Protein AF-A0A7S3PSV7-F1 (afdb_monomer_lite)

Foldseek 3Di:
DEEEAAPLLCPVVLVVLVVCVVVVNADAYEYEHLADLVVSCVVVNVVSSVVNVVSQVVSCVPGPYHYHYYYNDDPVPVCVVCVPDDHPYYHYDNDDPVDDDPPVVVVD

Organism: NCBI:txid215587

Sequence (108 aa):
KSLVVGDGDFTFSFSLAQKWSKIDQHQDLVCTSYDSRESLMRKYGQVEITRTLSALEVISKNDRSELKILHSVDATKLATYFPKGSFSKIIFNFPHTGSQRVHENRNL

Secondary structure (DSSP, 8-state):
-EEEE--SSSHHHHHHHHHHHHTT----EEEE-SS-HHHHHHHH-HHHHHHHHHHHHHHHHHSSS-EEEE-S--GGGHHHH-TT---SEEEE-----S-S-HHHHT--

pLDDT: mean 89.09, std 13.58, range [48.81, 98.0]

InterPro domains:
  IPR019446 25S rRNA (uridine-N(3))-methyltransferase BMT5-like [PF10354] (3-107)

Radius of gyration: 14.31 Å; chains: 1; bounding box: 32×31×42 Å

Structure (mmCIF, N/CA/C/O backbone):
data_AF-A0A7S3PSV7-F1
#
_entry.id   AF-A0A7S3PSV7-F1
#
loop_
_atom_site.group_PDB
_atom_site.id
_atom_site.type_symbol
_atom_site.label_atom_id
_atom_site.label_alt_id
_atom_site.label_comp_id
_atom_site.label_asym_id
_atom_site.label_entity_id
_atom_site.label_seq_id
_atom_site.pdbx_PDB_ins_code
_atom_site.Cartn_x
_atom_site.Cartn_y
_atom_site.Cartn_z
_atom_site.occupancy
_atom_site.B_iso_or_equiv
_atom_site.auth_seq_id
_atom_site.auth_comp_id
_atom_site.auth_asym_id
_atom_site.auth_atom_id
_atom_site.pdbx_PDB_model_num
ATOM 1 N N . LYS A 1 1 ? -12.823 0.701 5.077 1.00 92.19 1 LYS A N 1
ATOM 2 C CA . LYS A 1 1 ? -11.489 0.160 4.730 1.00 92.19 1 LYS A CA 1
ATOM 3 C C . LYS A 1 1 ? -11.247 0.370 3.245 1.00 92.19 1 LYS A C 1
ATOM 5 O O . LYS A 1 1 ? -12.056 -0.089 2.443 1.00 92.19 1 LYS A O 1
ATOM 10 N N . SER A 1 2 ? -10.184 1.081 2.891 1.00 96.50 2 SER A N 1
ATOM 11 C CA . SER A 1 2 ? -9.808 1.401 1.513 1.00 96.50 2 SER A CA 1
ATOM 12 C C . SER A 1 2 ? -8.597 0.573 1.079 1.00 96.50 2 SER A C 1
ATOM 14 O O . SER A 1 2 ? -7.733 0.280 1.903 1.00 96.50 2 SER A O 1
ATOM 16 N N . LEU A 1 3 ? -8.539 0.202 -0.200 1.00 97.62 3 LEU A N 1
ATOM 17 C CA . LEU A 1 3 ? -7.405 -0.488 -0.821 1.00 97.62 3 LEU A CA 1
ATOM 18 C C . LEU A 1 3 ? -6.766 0.413 -1.880 1.00 97.62 3 LEU A C 1
ATOM 20 O O . LEU A 1 3 ? -7.472 0.896 -2.760 1.00 97.62 3 LEU A O 1
ATOM 24 N N . VAL A 1 4 ? -5.450 0.595 -1.828 1.00 97.94 4 VAL A N 1
ATOM 25 C CA . VAL A 1 4 ? -4.647 1.187 -2.906 1.00 97.94 4 VAL A CA 1
ATOM 26 C C . VAL A 1 4 ? -3.868 0.069 -3.591 1.00 97.94 4 VAL A C 1
ATOM 28 O O . VAL A 1 4 ? -3.083 -0.641 -2.956 1.00 97.94 4 VAL A O 1
ATOM 31 N N . VAL A 1 5 ? -4.104 -0.092 -4.889 1.00 96.94 5 VAL A N 1
ATOM 32 C CA . VAL A 1 5 ? -3.505 -1.122 -5.739 1.00 96.94 5 VAL A CA 1
ATOM 33 C C . VAL A 1 5 ? -2.430 -0.495 -6.617 1.00 96.94 5 VAL A C 1
ATOM 35 O O . VAL A 1 5 ? -2.752 0.384 -7.410 1.00 96.94 5 VAL A O 1
ATOM 38 N N . GLY A 1 6 ? -1.186 -0.968 -6.503 1.00 94.75 6 GLY A N 1
ATOM 39 C CA . GLY A 1 6 ? -0.100 -0.616 -7.428 1.00 94.75 6 GLY A CA 1
ATOM 40 C C . GLY A 1 6 ? 0.759 0.591 -7.040 1.00 94.75 6 GLY A C 1
ATOM 41 O O . GLY A 1 6 ? 1.524 1.069 -7.873 1.00 94.75 6 GLY A O 1
ATOM 42 N N . ASP A 1 7 ? 0.677 1.069 -5.797 1.00 94.88 7 ASP A N 1
ATOM 43 C CA . ASP A 1 7 ? 1.438 2.229 -5.335 1.00 94.88 7 ASP A CA 1
ATOM 44 C C . ASP A 1 7 ? 2.943 1.926 -5.314 1.00 94.88 7 ASP A C 1
ATOM 46 O O . ASP A 1 7 ? 3.439 1.232 -4.427 1.00 94.88 7 ASP A O 1
ATOM 50 N N . GLY A 1 8 ? 3.649 2.393 -6.346 1.00 88.94 8 GLY A N 1
ATOM 51 C CA . GLY A 1 8 ? 5.032 2.009 -6.622 1.00 88.94 8 GLY A CA 1
ATOM 52 C C . GLY A 1 8 ? 5.980 2.351 -5.477 1.00 88.94 8 GLY A C 1
ATOM 53 O O . GLY A 1 8 ? 6.621 1.464 -4.931 1.00 88.94 8 GLY A O 1
ATOM 54 N N . ASP A 1 9 ? 6.055 3.619 -5.082 1.00 94.25 9 ASP A N 1
ATOM 55 C CA . ASP A 1 9 ? 6.960 4.105 -4.030 1.00 94.25 9 ASP A CA 1
ATOM 56 C C . ASP A 1 9 ? 6.238 4.481 -2.723 1.00 94.25 9 ASP A C 1
ATOM 58 O O . ASP A 1 9 ? 6.863 4.990 -1.790 1.00 94.25 9 ASP A O 1
ATOM 62 N N . PHE A 1 10 ? 4.932 4.205 -2.646 1.00 97.12 10 PHE A N 1
ATOM 63 C CA . PHE A 1 10 ? 4.041 4.509 -1.524 1.00 97.12 10 PHE A CA 1
ATOM 64 C C . PHE A 1 10 ? 3.822 6.000 -1.232 1.00 97.12 10 PHE A C 1
ATOM 66 O O . PHE A 1 10 ? 3.183 6.345 -0.231 1.00 97.12 10 PHE A O 1
ATOM 73 N N . THR A 1 11 ? 4.304 6.908 -2.084 1.00 96.50 11 THR A N 1
ATOM 74 C CA . THR A 1 11 ? 4.173 8.355 -1.846 1.00 96.50 11 THR A CA 1
ATOM 75 C C . THR A 1 11 ? 2.723 8.828 -1.946 1.00 96.50 11 THR A C 1
ATOM 77 O O . THR A 1 11 ? 2.299 9.688 -1.166 1.00 96.50 11 THR A O 1
ATOM 80 N N . PHE A 1 12 ? 1.925 8.226 -2.835 1.00 96.81 12 PHE A N 1
ATOM 81 C CA . PHE A 1 12 ? 0.491 8.499 -2.928 1.00 96.81 12 PHE A CA 1
ATOM 82 C C . PHE A 1 12 ? -0.232 8.078 -1.644 1.00 96.81 12 PHE A C 1
ATOM 84 O O . PHE A 1 12 ? -0.955 8.882 -1.052 1.00 96.81 12 PHE A O 1
ATOM 91 N N . SER A 1 13 ? 0.001 6.850 -1.173 1.00 97.38 13 SER A N 1
ATOM 92 C CA . SER A 1 13 ? -0.594 6.334 0.064 1.00 97.38 13 SER A CA 1
ATOM 93 C C . SER A 1 13 ? -0.171 7.150 1.279 1.00 97.38 13 SER A C 1
ATOM 95 O O . SER A 1 13 ? -1.008 7.430 2.136 1.00 97.38 13 SER A O 1
ATOM 97 N N . PHE A 1 14 ? 1.088 7.594 1.339 1.00 97.31 14 PHE A N 1
ATOM 98 C CA . PHE A 1 14 ? 1.559 8.501 2.385 1.00 97.31 14 PHE A CA 1
ATOM 99 C C . PHE A 1 14 ? 0.801 9.831 2.374 1.00 97.31 14 PHE A C 1
ATOM 101 O O . PHE A 1 14 ? 0.281 10.250 3.409 1.00 97.31 14 PHE A O 1
ATOM 108 N N . SER A 1 15 ? 0.689 10.474 1.210 1.00 97.19 15 SER A N 1
ATOM 109 C CA . SER A 1 15 ? -0.058 11.727 1.056 1.00 97.19 15 SER A CA 1
ATOM 110 C C . SER A 1 15 ? -1.531 11.565 1.454 1.00 97.19 15 SER A C 1
ATOM 112 O O . SER A 1 15 ? -2.072 12.384 2.205 1.00 97.19 15 SER A O 1
ATOM 114 N N . LEU A 1 16 ? -2.166 10.470 1.024 1.00 96.31 16 LEU A N 1
ATOM 115 C CA . LEU A 1 16 ? -3.554 10.145 1.349 1.00 96.31 16 LEU A CA 1
ATOM 116 C C . LEU A 1 16 ? -3.757 9.954 2.857 1.00 96.31 16 LEU A C 1
ATOM 118 O O . LEU A 1 16 ? -4.625 10.603 3.443 1.00 96.31 16 LEU A O 1
ATOM 122 N N . ALA A 1 17 ? -2.933 9.116 3.489 1.00 96.00 17 ALA A N 1
ATOM 123 C CA . ALA A 1 17 ? -2.999 8.847 4.922 1.00 96.00 17 ALA A CA 1
ATOM 124 C C . ALA A 1 17 ? -2.749 10.119 5.745 1.00 96.00 17 ALA A C 1
ATOM 126 O O . ALA A 1 17 ? -3.492 10.422 6.677 1.00 96.00 17 ALA A O 1
ATOM 127 N N . GLN A 1 18 ? -1.758 10.927 5.354 1.00 95.38 18 GLN A N 1
ATOM 128 C CA . GLN A 1 18 ? -1.485 12.201 6.011 1.00 95.38 18 GLN A CA 1
ATOM 129 C C . GLN A 1 18 ? -2.674 13.164 5.888 1.00 95.38 18 GLN A C 1
ATOM 131 O O . GLN A 1 18 ? -3.009 13.862 6.847 1.00 95.38 18 GLN A O 1
ATOM 136 N N . LYS A 1 19 ? -3.317 13.230 4.716 1.00 95.56 19 LYS A N 1
ATOM 137 C CA . LYS A 1 19 ? -4.488 14.087 4.511 1.00 95.56 19 LYS A CA 1
ATOM 138 C C . LYS A 1 19 ? -5.662 13.642 5.376 1.00 95.56 19 LYS A C 1
ATOM 140 O O . LYS A 1 19 ? -6.293 14.513 5.966 1.00 95.56 19 LYS A O 1
ATOM 145 N N . TRP A 1 20 ? -5.934 12.340 5.458 1.00 94.75 20 TRP A N 1
ATOM 146 C CA . TRP A 1 20 ? -6.992 11.781 6.305 1.00 94.75 20 TRP A CA 1
ATOM 147 C C . TRP A 1 20 ? -6.761 12.061 7.787 1.00 94.75 20 TRP A C 1
ATOM 149 O O . TRP A 1 20 ? -7.660 12.586 8.439 1.00 94.75 20 TRP A O 1
ATOM 159 N N . SER A 1 21 ? -5.536 11.849 8.271 1.00 90.62 21 SER A N 1
ATOM 160 C CA . SER A 1 21 ? -5.153 12.171 9.648 1.00 90.62 21 SER A CA 1
ATOM 161 C C . SER A 1 21 ? -5.373 13.660 9.974 1.00 90.62 21 SER A C 1
ATOM 163 O O . SER A 1 21 ? -5.955 14.005 10.998 1.00 90.62 21 SER A O 1
ATOM 165 N N . LYS A 1 22 ? -5.014 14.570 9.053 1.00 92.19 22 LYS A N 1
ATOM 166 C CA . LYS A 1 22 ? -5.201 16.027 9.220 1.00 92.19 22 LYS A CA 1
ATOM 167 C C . LYS A 1 22 ? -6.661 16.485 9.288 1.00 92.19 22 LYS A C 1
ATOM 169 O O . LYS A 1 22 ? -6.911 17.578 9.786 1.00 92.19 22 LYS A O 1
ATOM 174 N N . ILE A 1 23 ? -7.596 15.722 8.727 1.00 94.62 23 ILE A N 1
ATOM 175 C CA . ILE A 1 23 ? -9.028 16.069 8.708 1.00 94.62 23 ILE A CA 1
ATOM 176 C C . ILE A 1 23 ? -9.852 15.199 9.668 1.00 94.62 23 ILE A C 1
ATOM 178 O O . ILE A 1 23 ? -11.071 15.154 9.529 1.00 94.62 23 ILE A O 1
ATOM 182 N N . ASP A 1 24 ? -9.192 14.499 10.599 1.00 88.88 24 ASP A N 1
ATOM 183 C CA . ASP A 1 24 ? -9.802 13.566 11.561 1.00 88.88 24 ASP A CA 1
ATOM 184 C C . ASP A 1 24 ? -10.680 12.488 10.891 1.00 88.88 24 ASP A C 1
ATOM 186 O O . ASP A 1 24 ? -11.704 12.044 11.409 1.00 88.88 24 ASP A O 1
ATOM 190 N N . GLN A 1 25 ? -10.295 12.066 9.681 1.00 87.50 25 GLN A N 1
ATOM 191 C CA . GLN A 1 25 ? -10.975 11.001 8.955 1.00 87.50 25 GLN A CA 1
ATOM 192 C C . GLN A 1 25 ? -10.326 9.653 9.273 1.00 87.50 25 GLN A C 1
ATOM 194 O O . GLN A 1 25 ? -9.363 9.246 8.630 1.00 87.50 25 GLN A O 1
ATOM 199 N N . HIS A 1 26 ? -10.912 8.914 10.211 1.00 87.12 26 HIS A N 1
ATOM 200 C CA . HIS A 1 26 ? -10.432 7.580 10.570 1.00 87.12 26 HIS A CA 1
ATOM 201 C C . HIS A 1 26 ? -10.922 6.529 9.565 1.00 87.12 26 HIS A C 1
ATOM 203 O O . HIS A 1 26 ? -12.069 6.077 9.613 1.00 87.12 26 HIS A O 1
ATOM 209 N N . GLN A 1 27 ? -10.059 6.135 8.629 1.00 90.75 27 GLN A N 1
ATOM 210 C CA . GLN A 1 27 ? -10.338 5.054 7.686 1.00 90.75 27 GLN A CA 1
ATOM 211 C C . GLN A 1 27 ? -9.169 4.088 7.589 1.00 90.75 27 GLN A C 1
ATOM 213 O O . GLN A 1 27 ? -8.064 4.486 7.234 1.00 90.75 27 GLN A O 1
ATOM 218 N N . ASP A 1 28 ? -9.453 2.799 7.788 1.00 95.44 28 ASP A N 1
ATOM 219 C CA . ASP A 1 28 ? -8.455 1.763 7.537 1.00 95.44 28 ASP A CA 1
ATOM 220 C C . ASP A 1 28 ? -7.968 1.814 6.087 1.00 95.44 28 ASP A C 1
ATOM 222 O O . ASP A 1 28 ? -8.782 1.890 5.154 1.00 95.44 28 ASP A O 1
ATOM 226 N N . LEU A 1 29 ? -6.660 1.679 5.904 1.00 96.69 29 LEU A N 1
ATOM 227 C CA . LEU A 1 29 ? -5.987 1.731 4.616 1.00 96.69 29 LEU A CA 1
ATOM 228 C C . LEU A 1 29 ? -5.113 0.494 4.423 1.00 96.69 29 LEU A C 1
ATOM 230 O O . LEU A 1 29 ? -4.264 0.175 5.249 1.00 96.69 29 LEU A O 1
ATOM 234 N N . VAL A 1 30 ? -5.283 -0.185 3.295 1.00 97.56 30 VAL A N 1
ATOM 235 C CA . VAL A 1 30 ? -4.328 -1.178 2.801 1.00 97.56 30 VAL A CA 1
ATOM 236 C C . VAL A 1 30 ? -3.697 -0.596 1.547 1.00 97.56 30 VAL A C 1
ATOM 238 O O . VAL A 1 30 ? -4.407 -0.284 0.598 1.00 97.56 30 VAL A O 1
ATOM 241 N N . CYS A 1 31 ? -2.383 -0.435 1.532 1.00 97.62 31 CYS A N 1
ATOM 242 C CA . CYS A 1 31 ? -1.637 0.021 0.365 1.00 97.62 31 CYS A CA 1
ATOM 243 C C . CYS A 1 31 ? -0.716 -1.091 -0.122 1.00 97.62 31 CYS A C 1
ATOM 245 O O . CYS A 1 31 ? -0.142 -1.832 0.679 1.00 97.62 31 CYS A O 1
ATOM 247 N N . THR A 1 32 ? -0.631 -1.251 -1.441 1.00 97.69 32 THR A N 1
ATOM 248 C CA . THR A 1 32 ? 0.028 -2.405 -2.053 1.00 97.69 32 THR A CA 1
ATOM 249 C C . THR A 1 32 ? 0.942 -2.005 -3.202 1.00 97.69 32 THR A C 1
ATOM 251 O O . THR A 1 32 ? 0.576 -1.139 -3.997 1.00 97.69 32 THR A O 1
ATOM 254 N N . SER A 1 33 ? 2.086 -2.681 -3.319 1.00 96.44 33 SER A N 1
ATOM 255 C CA . SER A 1 33 ? 2.993 -2.596 -4.469 1.00 96.44 33 SER A CA 1
ATOM 256 C C . SER A 1 33 ? 3.124 -3.951 -5.165 1.00 96.44 33 SER A C 1
ATOM 258 O O . SER A 1 33 ? 3.111 -4.999 -4.512 1.00 96.44 33 SER A O 1
ATOM 260 N N . TYR A 1 34 ? 3.305 -3.934 -6.489 1.00 95.50 34 TYR A N 1
ATOM 261 C CA . TYR A 1 34 ? 3.629 -5.146 -7.253 1.00 95.50 34 TYR A CA 1
ATOM 262 C C . TYR A 1 34 ? 5.058 -5.623 -6.975 1.00 95.50 34 TYR A C 1
ATOM 264 O O . TYR A 1 34 ? 5.310 -6.810 -6.802 1.00 95.50 34 TYR A O 1
ATOM 272 N N . ASP A 1 35 ? 6.001 -4.689 -6.892 1.00 94.69 35 ASP A N 1
ATOM 273 C CA . ASP A 1 35 ? 7.392 -4.996 -6.585 1.00 94.69 35 ASP A CA 1
ATOM 274 C C . ASP A 1 35 ? 7.588 -5.355 -5.103 1.00 94.69 35 ASP A C 1
ATOM 276 O O . ASP A 1 35 ? 6.869 -4.875 -4.216 1.00 94.69 35 ASP A O 1
ATOM 280 N N . SER A 1 36 ? 8.620 -6.159 -4.831 1.00 96.88 36 SER A N 1
ATOM 281 C CA . SER A 1 36 ? 9.117 -6.395 -3.474 1.00 96.88 36 SER A CA 1
ATOM 282 C C . SER A 1 36 ? 9.766 -5.135 -2.892 1.00 96.88 36 SER A C 1
ATOM 284 O O . SER A 1 36 ? 10.294 -4.304 -3.631 1.00 96.88 36 SER A O 1
ATOM 286 N N . ARG A 1 37 ? 9.825 -5.024 -1.558 1.00 96.44 37 ARG A N 1
ATOM 287 C CA . ARG A 1 37 ? 10.496 -3.905 -0.866 1.00 96.44 37 ARG A CA 1
ATOM 288 C C . ARG A 1 37 ? 11.926 -3.667 -1.368 1.00 96.44 37 ARG A C 1
ATOM 290 O O . ARG A 1 37 ? 12.311 -2.533 -1.622 1.00 96.44 37 ARG A O 1
ATOM 297 N N . GLU A 1 38 ? 12.695 -4.735 -1.561 1.00 96.81 38 GLU A N 1
ATOM 298 C CA . GLU A 1 38 ? 14.065 -4.673 -2.091 1.00 96.81 38 GLU A CA 1
ATOM 299 C C . GLU A 1 38 ? 14.108 -4.145 -3.529 1.00 96.81 38 GLU A C 1
ATOM 301 O O . GLU A 1 38 ? 14.977 -3.348 -3.879 1.00 96.81 38 GLU A O 1
ATOM 306 N N . SER A 1 39 ? 13.162 -4.570 -4.371 1.00 95.00 39 SER A N 1
ATOM 307 C CA . SER A 1 39 ? 13.057 -4.088 -5.751 1.00 95.00 39 SER A CA 1
ATOM 308 C C . SER A 1 39 ? 12.716 -2.602 -5.789 1.00 95.00 39 SER A C 1
ATOM 310 O O . SER A 1 39 ? 13.312 -1.871 -6.575 1.00 95.00 39 SER A O 1
ATOM 312 N N . LEU A 1 40 ? 11.841 -2.137 -4.895 1.00 93.75 40 LEU A N 1
ATOM 313 C CA . LEU A 1 40 ? 11.541 -0.716 -4.741 1.00 93.75 40 LEU A CA 1
ATOM 314 C C . LEU A 1 40 ? 12.766 0.086 -4.306 1.00 93.75 40 LEU A C 1
ATOM 316 O O . LEU A 1 40 ? 13.065 1.107 -4.916 1.00 93.75 40 LEU A O 1
ATOM 320 N N . MET A 1 41 ? 13.517 -0.395 -3.312 1.00 95.75 41 MET A N 1
ATOM 321 C CA . MET A 1 41 ? 14.755 0.260 -2.871 1.00 95.75 41 MET A CA 1
ATOM 322 C C . MET A 1 41 ? 15.786 0.371 -4.000 1.00 95.75 41 MET A C 1
ATOM 324 O O . MET A 1 41 ? 16.472 1.385 -4.095 1.00 95.75 41 MET A O 1
ATOM 328 N N . ARG A 1 42 ? 15.880 -0.634 -4.883 1.00 94.75 42 ARG A N 1
ATOM 329 C CA . ARG A 1 42 ? 16.739 -0.567 -6.077 1.00 94.75 42 ARG A CA 1
ATOM 330 C C . ARG A 1 42 ? 16.227 0.427 -7.124 1.00 94.75 42 ARG A C 1
ATOM 332 O O . ARG A 1 42 ? 17.041 1.114 -7.727 1.00 94.75 42 ARG A O 1
ATOM 339 N N . LYS A 1 43 ? 14.910 0.491 -7.356 1.00 90.81 43 LYS A N 1
ATOM 340 C CA . LYS A 1 43 ? 14.296 1.347 -8.390 1.00 90.81 43 LYS A CA 1
ATOM 341 C C . LYS A 1 43 ? 14.236 2.825 -7.996 1.00 90.81 43 LYS A C 1
ATOM 343 O O . LYS A 1 43 ? 14.524 3.679 -8.824 1.00 90.81 43 LYS A O 1
ATOM 348 N N . TYR A 1 44 ? 13.861 3.111 -6.752 1.00 92.38 44 TYR A N 1
ATOM 349 C CA . TYR A 1 44 ? 13.560 4.464 -6.266 1.00 92.38 44 TYR A CA 1
ATOM 350 C C . TYR A 1 44 ? 14.576 4.985 -5.239 1.00 92.38 44 TYR A C 1
ATOM 352 O O . TYR A 1 44 ? 14.514 6.142 -4.840 1.00 92.38 44 TYR A O 1
ATOM 360 N N . GLY A 1 45 ? 15.529 4.149 -4.820 1.00 95.62 45 GLY A N 1
ATOM 361 C CA . GLY A 1 45 ? 16.535 4.487 -3.818 1.00 95.62 45 GLY A CA 1
ATOM 362 C C . GLY A 1 45 ? 16.147 4.024 -2.413 1.00 95.62 45 GLY A C 1
ATOM 363 O O . GLY A 1 45 ? 15.019 4.195 -1.947 1.00 95.62 45 GLY A O 1
ATOM 364 N N . GLN A 1 46 ? 17.116 3.440 -1.702 1.00 96.81 46 GLN A N 1
ATOM 365 C CA . GLN A 1 46 ? 16.900 2.896 -0.360 1.00 96.81 46 GLN A CA 1
ATOM 366 C C . GLN A 1 46 ? 16.484 3.969 0.650 1.00 96.81 46 GLN A C 1
ATOM 368 O O . GLN A 1 46 ? 15.605 3.713 1.474 1.00 96.81 46 GLN A O 1
ATOM 373 N N . VAL A 1 47 ? 17.098 5.153 0.588 1.00 97.81 47 VAL A N 1
ATOM 374 C CA . VAL A 1 47 ? 16.804 6.264 1.505 1.00 97.81 47 VAL A CA 1
ATOM 375 C C . VAL A 1 47 ? 15.369 6.752 1.318 1.00 97.81 47 VAL A C 1
ATOM 377 O O . VAL A 1 47 ? 14.629 6.826 2.297 1.00 97.81 47 VAL A O 1
ATOM 380 N N . GLU A 1 48 ? 14.947 6.993 0.075 1.00 96.19 48 GLU A N 1
ATOM 381 C CA . GLU A 1 48 ? 13.608 7.510 -0.230 1.00 96.19 48 GLU A CA 1
ATOM 382 C C . GLU A 1 48 ? 12.508 6.517 0.152 1.00 96.19 48 GLU A C 1
ATOM 384 O O . GLU A 1 48 ? 11.578 6.868 0.878 1.00 96.19 48 GLU A O 1
ATOM 389 N N . ILE A 1 49 ? 12.655 5.244 -0.231 1.00 97.19 49 ILE A N 1
ATOM 390 C CA . ILE A 1 49 ? 11.683 4.208 0.141 1.00 97.19 49 ILE A CA 1
ATOM 391 C C . ILE A 1 49 ? 11.627 4.024 1.657 1.00 97.19 49 ILE A C 1
ATOM 393 O O . ILE A 1 49 ? 10.540 3.953 2.227 1.00 97.19 49 ILE A O 1
ATOM 397 N N . THR A 1 50 ? 12.775 3.988 2.340 1.00 97.75 50 THR A N 1
ATOM 398 C CA . THR A 1 50 ? 12.792 3.868 3.807 1.00 97.75 50 THR A CA 1
ATOM 399 C C . THR A 1 50 ? 12.078 5.050 4.454 1.00 97.75 50 THR A C 1
ATOM 401 O O . THR A 1 50 ? 11.257 4.845 5.342 1.00 97.75 50 THR A O 1
ATOM 404 N N . ARG A 1 51 ? 12.321 6.273 3.971 1.00 98.00 51 ARG A N 1
ATOM 405 C CA . ARG A 1 51 ? 11.672 7.484 4.477 1.00 9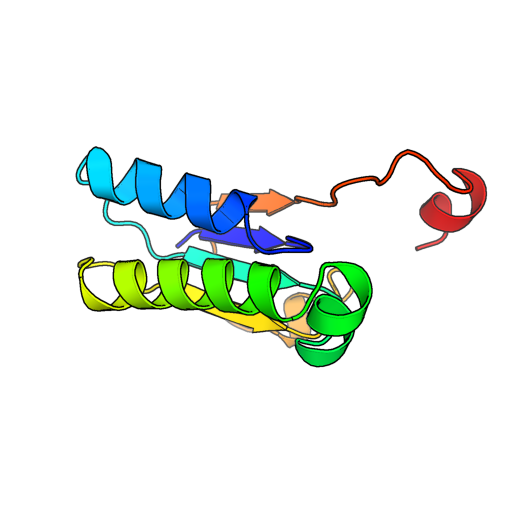8.00 51 ARG A CA 1
ATOM 406 C C . ARG A 1 51 ? 10.152 7.423 4.332 1.00 98.00 51 ARG A C 1
ATOM 408 O O . ARG A 1 51 ? 9.453 7.682 5.312 1.00 98.00 51 ARG A O 1
ATOM 415 N N . THR A 1 52 ? 9.639 7.073 3.152 1.00 97.94 52 THR A N 1
ATOM 416 C CA . THR A 1 52 ? 8.190 6.992 2.905 1.00 97.94 52 THR A CA 1
ATOM 417 C C .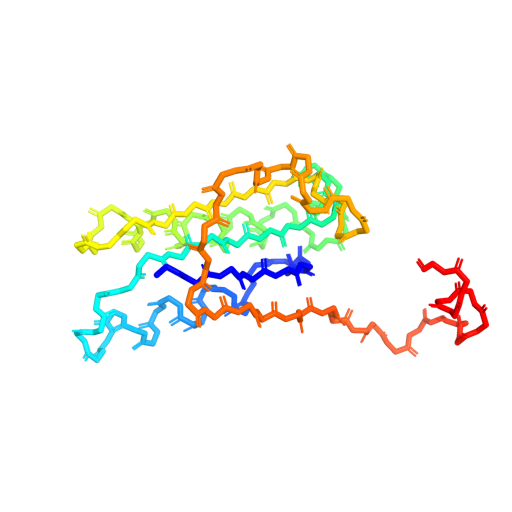 THR A 1 52 ? 7.530 5.914 3.762 1.00 97.94 52 THR A C 1
ATOM 419 O O . THR A 1 52 ? 6.520 6.177 4.417 1.00 97.94 52 THR A O 1
ATOM 422 N N . LEU A 1 53 ? 8.126 4.719 3.823 1.00 97.62 53 LEU A N 1
ATOM 423 C CA . LEU A 1 53 ? 7.604 3.615 4.630 1.00 97.62 53 LEU A CA 1
ATOM 424 C C . LEU A 1 53 ? 7.613 3.951 6.127 1.00 97.62 53 LEU A C 1
ATOM 426 O O . LEU A 1 53 ? 6.607 3.750 6.801 1.00 97.62 53 LEU A O 1
ATOM 430 N N . SER A 1 54 ? 8.696 4.538 6.646 1.00 97.62 54 SER A N 1
ATOM 431 C CA . SER A 1 54 ? 8.755 4.978 8.044 1.00 97.62 54 SER A CA 1
ATOM 432 C C . SER A 1 54 ? 7.731 6.072 8.354 1.00 97.62 54 SER A C 1
ATOM 434 O O . SER A 1 54 ? 7.133 6.063 9.427 1.00 97.62 54 SER A O 1
ATOM 436 N N . ALA A 1 55 ? 7.478 6.999 7.427 1.00 97.12 55 ALA A N 1
ATOM 437 C CA . ALA A 1 55 ? 6.460 8.028 7.617 1.00 97.12 55 ALA A CA 1
ATOM 438 C C . ALA A 1 55 ? 5.039 7.434 7.677 1.00 97.12 55 ALA A C 1
ATOM 440 O O . ALA A 1 55 ? 4.232 7.847 8.511 1.00 97.12 55 ALA A O 1
ATOM 441 N N . LEU A 1 56 ? 4.749 6.425 6.849 1.00 96.88 56 LEU A N 1
ATOM 442 C CA . LEU A 1 56 ? 3.504 5.653 6.913 1.00 96.88 56 LEU A CA 1
ATOM 443 C C . LEU A 1 56 ? 3.369 4.869 8.225 1.00 96.88 56 LEU A C 1
ATOM 445 O O . LEU A 1 56 ? 2.300 4.880 8.831 1.00 96.88 56 LEU A O 1
ATOM 449 N N . GLU A 1 57 ? 4.444 4.235 8.698 1.00 95.19 57 GLU A N 1
ATOM 450 C CA . GLU A 1 57 ? 4.464 3.528 9.985 1.00 95.19 57 GLU A CA 1
ATOM 451 C C . GLU A 1 57 ? 4.203 4.474 11.167 1.00 95.19 57 GLU A C 1
ATOM 453 O O . GLU A 1 57 ? 3.490 4.112 12.103 1.00 95.19 57 GLU A O 1
ATOM 458 N N . VAL A 1 58 ? 4.743 5.698 11.130 1.00 95.25 58 VAL A N 1
ATOM 459 C CA . VAL A 1 58 ? 4.474 6.727 12.147 1.00 95.25 58 VAL A CA 1
ATOM 460 C C . VAL A 1 58 ? 2.998 7.120 12.153 1.00 95.25 58 VAL A C 1
ATOM 462 O O . VAL A 1 58 ? 2.402 7.185 13.226 1.00 95.25 58 VAL A O 1
ATOM 465 N N . ILE A 1 59 ? 2.388 7.340 10.982 1.00 93.56 59 ILE A N 1
ATOM 466 C CA . ILE A 1 59 ? 0.944 7.612 10.893 1.00 93.56 59 ILE A CA 1
ATOM 467 C C . ILE A 1 59 ? 0.160 6.421 11.450 1.00 93.56 59 ILE A C 1
ATOM 469 O O . ILE A 1 59 ? -0.697 6.608 12.305 1.00 93.56 59 ILE A O 1
ATOM 473 N N . SER A 1 60 ? 0.513 5.195 11.057 1.00 91.94 60 SER A N 1
ATOM 474 C CA . SER A 1 60 ? -0.161 3.981 11.527 1.00 91.94 60 SER A CA 1
ATOM 475 C C . SER A 1 60 ? -0.137 3.803 13.047 1.00 91.94 60 SER A C 1
ATOM 477 O O . SER A 1 60 ? -1.035 3.161 13.581 1.00 91.94 60 SER A O 1
ATOM 479 N N . LYS A 1 61 ? 0.899 4.293 13.739 1.00 91.31 61 LYS A N 1
ATOM 480 C CA . LYS A 1 61 ? 1.022 4.194 15.205 1.00 91.31 61 LYS A CA 1
ATOM 481 C C . LYS A 1 61 ? 0.255 5.285 15.948 1.00 91.31 61 LYS A C 1
ATOM 483 O O . LYS A 1 61 ? -0.102 5.082 17.103 1.00 91.31 61 LYS A O 1
ATOM 488 N N . ASN A 1 62 ? 0.061 6.436 15.309 1.00 87.62 62 ASN A N 1
ATOM 489 C CA . ASN A 1 62 ? -0.530 7.619 15.931 1.00 87.62 62 ASN A CA 1
ATOM 490 C C . ASN A 1 62 ? -2.007 7.821 15.564 1.00 87.62 62 ASN A C 1
ATOM 492 O O . ASN A 1 62 ? -2.696 8.580 16.242 1.00 87.62 62 ASN A O 1
ATOM 496 N N . ASP A 1 63 ? -2.491 7.179 14.499 1.00 84.94 63 ASP A N 1
ATOM 497 C CA . ASP A 1 63 ? -3.891 7.243 14.082 1.00 84.94 63 ASP A CA 1
ATOM 498 C C . ASP A 1 63 ? -4.739 6.158 14.768 1.00 84.94 63 ASP A C 1
ATOM 500 O O . ASP A 1 63 ? -4.243 5.127 15.220 1.00 84.94 63 ASP A O 1
ATOM 504 N N . ARG A 1 64 ? -6.051 6.388 14.828 1.00 86.44 64 ARG A N 1
ATOM 505 C CA . ARG A 1 64 ? -7.036 5.429 15.349 1.00 86.44 64 ARG A CA 1
ATOM 506 C C . ARG A 1 64 ? -7.388 4.338 14.331 1.00 86.44 64 ARG A C 1
ATOM 508 O O . ARG A 1 64 ? -8.034 3.361 14.700 1.00 86.44 64 ARG A O 1
ATOM 515 N N . SER A 1 65 ? -7.016 4.516 13.063 1.00 89.25 65 SER A N 1
ATOM 516 C CA . SER A 1 65 ? -7.287 3.577 11.968 1.00 89.25 65 SER A CA 1
ATOM 517 C C . SER A 1 65 ? -6.107 2.663 11.642 1.00 89.25 65 SER A C 1
ATOM 519 O O . SER A 1 65 ? -4.950 3.064 11.738 1.00 89.25 65 SER A O 1
ATOM 521 N N . GLU A 1 66 ? -6.400 1.454 11.161 1.00 93.56 66 GLU A N 1
ATOM 522 C CA . GLU A 1 66 ? -5.375 0.491 10.755 1.00 93.56 66 GLU A CA 1
ATOM 523 C C . GLU A 1 66 ? -4.767 0.860 9.391 1.00 93.56 66 GLU A C 1
ATOM 525 O O . GLU A 1 66 ? -5.489 0.972 8.398 1.00 93.56 66 GLU A O 1
ATOM 530 N N . LEU A 1 67 ? -3.436 0.967 9.305 1.00 96.50 67 LEU A N 1
ATOM 531 C CA . LEU A 1 67 ? -2.714 1.112 8.039 1.00 96.50 67 LEU A CA 1
ATOM 532 C C . LEU A 1 67 ? -1.816 -0.105 7.800 1.00 96.50 67 LEU A C 1
ATOM 534 O O . LEU A 1 67 ? -0.962 -0.442 8.615 1.00 96.50 67 LEU A O 1
ATOM 538 N N . LYS A 1 68 ? -1.999 -0.769 6.657 1.00 96.50 68 LYS A N 1
ATOM 539 C CA . LYS A 1 68 ? -1.203 -1.927 6.232 1.00 96.50 68 LYS A CA 1
ATOM 540 C C . LYS A 1 68 ? -0.488 -1.647 4.923 1.00 96.50 68 LYS A C 1
ATOM 542 O O . LYS A 1 68 ? -1.096 -1.173 3.965 1.00 96.50 68 LYS A O 1
ATOM 547 N N . ILE A 1 69 ? 0.788 -2.011 4.887 1.00 97.56 69 ILE A N 1
ATOM 548 C CA . ILE A 1 69 ? 1.652 -1.953 3.710 1.00 97.56 69 ILE A CA 1
ATOM 549 C C . ILE A 1 69 ? 1.919 -3.392 3.271 1.00 97.56 69 ILE A C 1
ATOM 551 O O . ILE A 1 69 ? 2.417 -4.188 4.066 1.00 97.56 69 ILE A O 1
ATOM 555 N N . LEU A 1 70 ? 1.582 -3.735 2.028 1.00 97.38 70 LEU A N 1
ATOM 556 C CA . LEU A 1 70 ? 1.863 -5.048 1.446 1.00 97.38 70 LEU A CA 1
ATOM 557 C C . LEU A 1 70 ? 2.709 -4.895 0.182 1.00 97.38 70 LEU A C 1
ATOM 559 O O . LEU A 1 70 ? 2.456 -4.036 -0.657 1.00 97.38 70 LEU A O 1
ATOM 563 N N . HIS A 1 71 ? 3.697 -5.765 0.031 1.00 97.25 71 HIS A N 1
ATOM 564 C CA . HIS A 1 71 ? 4.540 -5.834 -1.159 1.00 97.25 71 HIS A CA 1
ATOM 565 C C . HIS A 1 71 ? 4.264 -7.129 -1.922 1.00 97.25 71 HIS A C 1
ATOM 567 O O . HIS A 1 71 ? 3.677 -8.060 -1.366 1.00 97.25 71 HIS A O 1
ATOM 573 N N . SER A 1 72 ? 4.732 -7.210 -3.167 1.00 96.75 72 SER A N 1
ATOM 574 C CA . SER A 1 72 ? 4.575 -8.408 -4.002 1.00 96.75 72 SER A CA 1
ATOM 575 C C . SER A 1 72 ? 3.109 -8.810 -4.229 1.00 96.75 72 SER A C 1
ATOM 577 O O . SER A 1 72 ? 2.770 -9.999 -4.237 1.00 96.75 72 SER A O 1
ATOM 579 N N . VAL A 1 73 ? 2.227 -7.818 -4.386 1.00 96.38 73 VAL A N 1
ATOM 580 C CA . VAL A 1 73 ? 0.797 -8.026 -4.644 1.00 96.38 73 VAL A CA 1
ATOM 581 C C . VAL A 1 73 ? 0.526 -7.941 -6.143 1.00 96.38 73 VAL A C 1
ATOM 583 O O . VAL A 1 73 ? 0.560 -6.864 -6.737 1.00 96.38 73 VAL A O 1
ATOM 586 N N . ASP A 1 74 ? 0.227 -9.087 -6.750 1.00 94.38 74 ASP A N 1
ATOM 587 C CA . ASP A 1 74 ? -0.238 -9.177 -8.133 1.00 94.38 74 ASP A CA 1
ATOM 588 C C . ASP A 1 74 ? -1.704 -8.727 -8.224 1.00 94.38 74 ASP A C 1
ATOM 590 O O . ASP A 1 74 ? -2.624 -9.411 -7.761 1.00 94.38 74 ASP A O 1
ATOM 594 N N . ALA A 1 75 ? -1.918 -7.557 -8.830 1.00 92.94 75 ALA A N 1
ATOM 595 C CA . ALA A 1 75 ? -3.236 -6.953 -8.989 1.00 92.94 75 ALA A CA 1
ATOM 596 C C . ALA A 1 75 ? -4.192 -7.805 -9.849 1.00 92.94 75 ALA A C 1
ATOM 598 O O . ALA A 1 75 ? -5.408 -7.711 -9.684 1.00 92.94 75 ALA A O 1
ATOM 599 N N . THR A 1 76 ? -3.669 -8.680 -10.716 1.00 91.69 76 THR A N 1
ATOM 600 C CA . THR A 1 76 ? -4.491 -9.610 -11.513 1.00 91.69 76 THR A CA 1
ATOM 601 C C . THR A 1 76 ? -5.042 -10.766 -10.669 1.00 91.69 76 THR A C 1
ATOM 603 O O . THR A 1 76 ? -5.975 -11.457 -11.075 1.00 91.69 76 THR A O 1
ATOM 606 N N . LYS A 1 77 ? -4.507 -10.957 -9.454 1.00 94.38 77 LYS A N 1
ATOM 607 C CA . LYS A 1 77 ? -4.846 -12.052 -8.535 1.00 94.38 77 LYS A CA 1
ATOM 608 C C . LYS A 1 77 ? -5.320 -11.5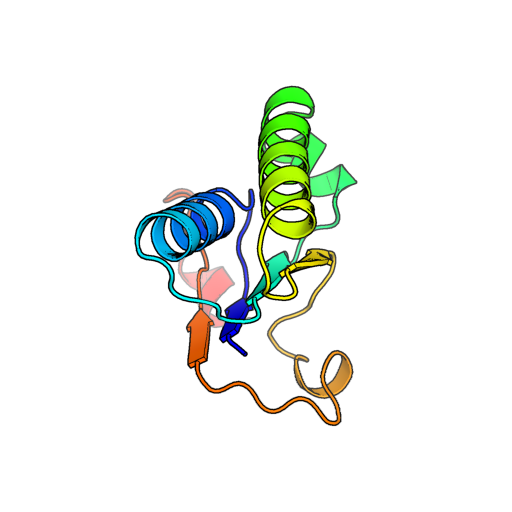58 -7.170 1.00 94.38 77 LYS A C 1
ATOM 610 O O . LYS A 1 77 ? -5.206 -12.285 -6.192 1.00 94.38 77 LYS A O 1
ATOM 615 N N . LEU A 1 78 ? -5.899 -10.359 -7.065 1.00 92.31 78 LEU A N 1
ATOM 616 C CA . LEU A 1 78 ? -6.304 -9.763 -5.775 1.00 92.31 78 LEU A CA 1
ATOM 617 C C . LEU A 1 78 ? -7.145 -10.684 -4.873 1.00 92.31 78 LEU A C 1
ATOM 619 O O . LEU A 1 78 ? -7.008 -10.630 -3.651 1.00 92.31 78 LEU A O 1
ATOM 623 N N . ALA A 1 79 ? -7.974 -11.556 -5.454 1.00 92.00 79 ALA A N 1
ATOM 624 C CA . ALA A 1 79 ? -8.781 -12.517 -4.703 1.00 92.00 79 ALA A CA 1
ATOM 625 C C . ALA A 1 79 ? -7.945 -13.496 -3.850 1.00 92.00 79 ALA A C 1
ATOM 627 O O . ALA A 1 79 ? -8.429 -13.958 -2.820 1.00 92.00 79 ALA A O 1
ATOM 628 N N . THR A 1 80 ? -6.696 -13.794 -4.231 1.00 94.12 80 THR A N 1
ATOM 629 C CA . THR A 1 80 ? -5.809 -14.676 -3.450 1.00 94.12 80 THR A CA 1
ATOM 630 C C . THR A 1 80 ? -5.250 -13.975 -2.212 1.00 94.12 80 THR A C 1
ATOM 632 O O . THR A 1 80 ? -5.093 -14.602 -1.167 1.00 94.12 80 THR A O 1
ATOM 635 N N . TYR A 1 81 ? -4.997 -12.668 -2.307 1.00 94.00 81 TYR A N 1
ATOM 636 C CA . TYR A 1 81 ? -4.483 -11.844 -1.210 1.00 94.00 81 TYR A CA 1
ATOM 637 C C . TYR A 1 81 ? -5.595 -11.391 -0.255 1.00 94.00 81 TYR A C 1
ATOM 639 O O . TYR A 1 81 ? -5.355 -11.198 0.937 1.00 94.00 81 TYR A O 1
ATOM 647 N N . PHE A 1 82 ? -6.823 -11.245 -0.763 1.00 93.88 82 PHE A N 1
ATOM 648 C CA . PHE A 1 82 ? -7.975 -10.753 -0.005 1.00 93.88 82 PHE A CA 1
ATOM 649 C C . PHE A 1 82 ? -9.212 -11.659 -0.157 1.00 93.88 82 PHE A C 1
ATOM 651 O O . PHE A 1 82 ? -10.271 -11.185 -0.566 1.00 93.88 82 PHE A O 1
ATOM 658 N N . PRO A 1 83 ? -9.144 -12.948 0.231 1.00 89.69 83 PRO A N 1
ATOM 659 C CA . PRO A 1 83 ? -10.205 -13.928 -0.043 1.00 89.69 83 PRO A CA 1
ATOM 660 C C . PRO A 1 83 ? -11.535 -13.632 0.667 1.00 89.69 83 PRO A C 1
ATOM 662 O O . PRO A 1 83 ? -12.584 -14.125 0.266 1.00 89.69 83 PRO A O 1
ATOM 665 N N . LYS A 1 84 ? -11.493 -12.851 1.751 1.00 84.62 84 LYS A N 1
ATOM 666 C CA . LYS A 1 84 ? -12.660 -12.455 2.559 1.00 84.62 84 LYS A CA 1
ATOM 667 C C . LYS A 1 84 ? -12.731 -10.939 2.773 1.00 84.62 84 LYS A C 1
ATOM 669 O O . LYS A 1 84 ? -13.462 -10.470 3.640 1.00 84.62 84 LYS A O 1
ATOM 674 N N . GLY A 1 85 ? -11.908 -10.173 2.054 1.00 75.00 85 GLY A N 1
ATOM 675 C CA . GLY A 1 85 ? -11.785 -8.734 2.258 1.00 75.00 85 GLY A CA 1
ATOM 676 C C . GLY A 1 85 ? -12.860 -7.966 1.499 1.00 75.00 85 GLY A C 1
ATOM 677 O O . GLY A 1 85 ? -12.916 -8.041 0.277 1.00 75.00 85 GLY A O 1
ATOM 678 N N . SER A 1 86 ? -13.673 -7.181 2.206 1.00 85.25 86 SER A N 1
ATOM 679 C CA . SER A 1 86 ? -14.529 -6.161 1.593 1.00 85.25 86 SER A CA 1
ATOM 680 C C . SER A 1 86 ? -13.896 -4.781 1.759 1.00 85.25 86 SER A C 1
ATOM 682 O O . SER A 1 86 ? -13.589 -4.363 2.881 1.00 85.25 86 SER A O 1
ATOM 684 N N . PHE A 1 87 ? -13.739 -4.054 0.656 1.00 94.69 87 PHE A N 1
ATOM 685 C CA . PHE A 1 87 ? -13.239 -2.683 0.651 1.00 94.69 87 PHE A CA 1
ATOM 686 C C . PHE A 1 87 ? -14.359 -1.725 0.263 1.00 94.69 87 PHE A C 1
ATOM 688 O O . PHE A 1 87 ? -15.082 -1.963 -0.698 1.00 94.69 87 PHE A O 1
ATOM 695 N N . SER A 1 88 ? -14.488 -0.620 0.997 1.00 94.50 88 SER A N 1
ATOM 696 C CA . SER A 1 88 ? -15.447 0.441 0.671 1.00 94.50 88 SER A CA 1
ATOM 697 C C . SER A 1 88 ? -14.988 1.280 -0.520 1.00 94.50 88 SER A C 1
ATOM 699 O O . SER A 1 88 ? -15.801 1.931 -1.168 1.00 94.50 88 SER A O 1
ATOM 701 N N . LYS A 1 89 ? -13.674 1.305 -0.777 1.00 95.31 89 LYS A N 1
ATOM 702 C CA . LYS A 1 89 ? -13.040 2.003 -1.897 1.00 95.31 89 LYS A CA 1
ATOM 703 C C . LYS A 1 89 ? -11.835 1.201 -2.372 1.00 95.31 89 LYS A C 1
ATOM 705 O O . LYS A 1 89 ? -11.051 0.738 -1.543 1.00 95.31 89 LYS A O 1
ATOM 710 N N . ILE A 1 90 ? -11.677 1.085 -3.685 1.00 95.31 90 ILE A N 1
ATOM 711 C CA . ILE A 1 90 ? -10.485 0.522 -4.322 1.00 95.31 90 ILE A CA 1
ATOM 712 C C . ILE A 1 90 ? -9.922 1.598 -5.247 1.00 95.31 90 ILE A C 1
ATOM 714 O O . ILE A 1 90 ? -10.630 2.114 -6.108 1.00 95.31 90 ILE A O 1
ATOM 718 N N . ILE A 1 91 ? -8.666 1.965 -5.023 1.00 96.44 91 ILE A N 1
ATOM 719 C CA . ILE A 1 91 ? -7.938 2.988 -5.765 1.00 96.44 91 ILE A CA 1
ATOM 720 C C . ILE A 1 91 ? -6.869 2.267 -6.578 1.00 96.44 91 ILE A C 1
ATOM 722 O O . ILE A 1 91 ? -5.906 1.75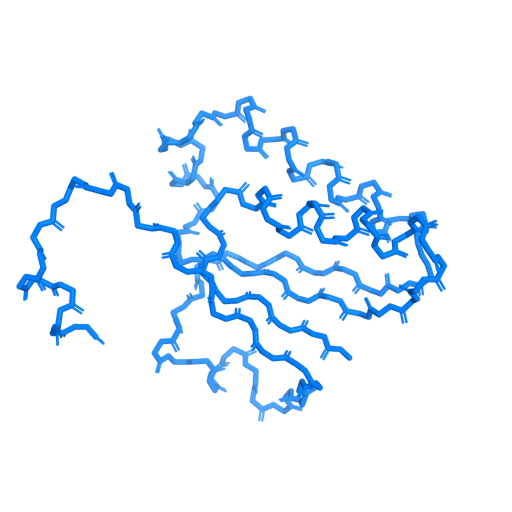1 -6.016 1.00 96.44 91 ILE A O 1
ATOM 726 N N . PHE A 1 92 ? -7.039 2.222 -7.895 1.00 93.94 92 PHE A N 1
ATOM 727 C CA . PHE A 1 92 ? -6.025 1.702 -8.808 1.00 93.94 92 PHE A CA 1
ATOM 728 C C . PHE A 1 92 ? -5.028 2.815 -9.123 1.00 93.94 92 PHE A C 1
ATOM 730 O O . PHE A 1 92 ? -5.353 3.764 -9.833 1.00 93.94 92 PHE A O 1
ATOM 737 N N . ASN A 1 93 ? -3.831 2.715 -8.555 1.00 91.69 93 ASN A N 1
ATOM 738 C CA . ASN A 1 93 ? -2.765 3.692 -8.694 1.00 91.69 93 ASN A 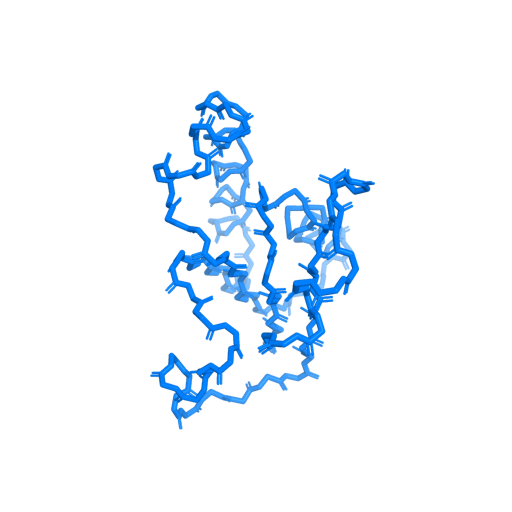CA 1
ATOM 739 C C . ASN A 1 93 ? -1.569 3.024 -9.369 1.00 91.69 93 ASN A C 1
ATOM 741 O O . ASN A 1 93 ? -0.678 2.544 -8.687 1.00 91.69 93 ASN A O 1
ATOM 745 N N . PHE A 1 94 ? -1.558 2.979 -10.701 1.00 83.62 94 PHE A N 1
ATOM 746 C CA . PHE A 1 94 ? -0.444 2.441 -11.485 1.00 83.62 94 PHE A CA 1
ATOM 747 C C . PHE A 1 94 ? 0.353 3.603 -12.093 1.00 83.62 94 PHE A C 1
ATOM 749 O O . PHE A 1 94 ? 0.091 3.980 -13.240 1.00 83.62 94 PHE A O 1
ATOM 756 N N . PRO A 1 95 ? 1.269 4.240 -11.336 1.00 68.94 95 PRO A N 1
ATOM 757 C CA . PRO A 1 95 ? 2.010 5.392 -11.827 1.00 68.94 95 PRO A CA 1
ATOM 758 C C . PRO A 1 95 ? 2.824 4.997 -13.060 1.00 68.94 95 PRO A C 1
ATOM 760 O O . PRO A 1 95 ? 3.725 4.160 -13.006 1.00 68.94 95 PRO A O 1
ATOM 763 N N . HIS A 1 96 ? 2.487 5.597 -14.198 1.00 63.69 96 HIS A N 1
ATOM 764 C CA . HIS A 1 96 ? 3.153 5.321 -15.461 1.00 63.69 96 HIS A CA 1
ATOM 765 C C . HIS A 1 96 ? 4.393 6.219 -15.576 1.00 63.69 96 HIS A C 1
ATOM 767 O O . HIS A 1 96 ? 4.280 7.440 -15.553 1.00 63.69 96 HIS A O 1
ATOM 773 N N . THR A 1 97 ? 5.586 5.643 -15.745 1.00 56.47 97 THR A N 1
ATOM 774 C CA . THR A 1 97 ? 6.861 6.392 -15.836 1.00 56.47 97 THR A CA 1
ATOM 775 C C . THR A 1 97 ? 7.079 7.122 -17.172 1.00 56.47 97 THR A C 1
ATOM 777 O O . THR A 1 97 ? 8.187 7.572 -17.463 1.00 56.47 97 THR A O 1
ATOM 780 N N . GLY A 1 98 ? 6.059 7.208 -18.035 1.00 54.59 98 GLY A N 1
ATOM 781 C CA . GLY A 1 98 ? 6.129 7.845 -19.361 1.00 54.59 98 GLY A CA 1
ATOM 782 C C . GLY A 1 98 ? 7.097 7.190 -20.361 1.00 54.59 98 GLY A C 1
ATOM 783 O O . GLY A 1 98 ? 7.094 7.552 -21.533 1.00 54.59 98 GLY A O 1
ATOM 784 N N . SER A 1 99 ? 7.890 6.205 -19.929 1.00 58.03 99 SER A N 1
ATOM 785 C CA . SER A 1 99 ? 9.037 5.666 -20.662 1.00 58.03 99 SER A CA 1
ATOM 786 C C . SER A 1 99 ? 8.980 4.134 -20.749 1.00 58.03 99 SER A C 1
ATOM 788 O O . SER A 1 99 ? 9.832 3.471 -20.177 1.00 58.03 99 SER A O 1
ATOM 790 N N . GLN A 1 100 ? 7.956 3.569 -21.412 1.00 55.03 100 GLN A N 1
ATOM 791 C CA . GLN A 1 100 ? 8.047 2.423 -22.349 1.00 55.03 100 GLN A CA 1
ATOM 792 C C . GLN A 1 100 ? 6.673 1.815 -22.719 1.00 55.03 100 GLN A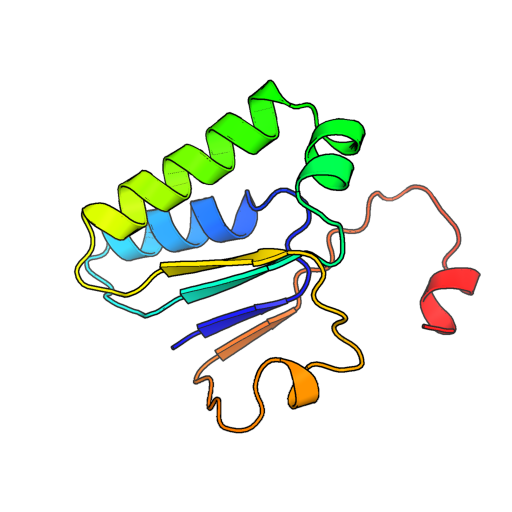 C 1
ATOM 794 O O . GLN A 1 100 ? 5.804 1.599 -21.881 1.00 55.03 100 GLN A O 1
ATOM 799 N N . ARG A 1 101 ? 6.552 1.542 -24.030 1.00 53.47 101 ARG A N 1
ATOM 800 C CA . ARG A 1 101 ? 5.760 0.516 -24.740 1.00 53.47 101 ARG A CA 1
ATOM 801 C C . ARG A 1 101 ? 4.317 0.273 -24.279 1.00 53.47 101 ARG A C 1
ATOM 803 O O . ARG A 1 101 ? 3.988 -0.754 -23.697 1.00 53.47 101 ARG A O 1
ATOM 810 N N . VAL A 1 102 ? 3.422 1.141 -24.756 1.00 54.50 102 VAL A N 1
ATOM 811 C CA . VAL A 1 102 ? 1.950 0.977 -24.738 1.00 54.50 102 VAL A CA 1
ATOM 812 C C . VAL A 1 102 ? 1.492 -0.435 -25.155 1.00 54.50 102 VAL A C 1
ATOM 814 O O . VAL A 1 102 ? 0.470 -0.923 -24.682 1.00 54.50 102 VAL A O 1
ATOM 817 N N . HIS A 1 103 ? 2.251 -1.107 -26.026 1.00 52.31 103 HIS A N 1
ATOM 818 C CA . HIS A 1 103 ? 1.939 -2.449 -26.520 1.00 52.31 103 HIS A CA 1
ATOM 819 C C . HIS A 1 103 ? 2.167 -3.577 -25.503 1.00 52.31 103 HIS A C 1
ATOM 821 O O . HIS A 1 103 ? 1.469 -4.582 -25.578 1.00 52.31 103 HIS A O 1
ATOM 827 N N . GLU A 1 104 ? 3.095 -3.428 -24.555 1.00 51.97 104 GLU A N 1
ATOM 828 C CA . GLU A 1 104 ? 3.382 -4.461 -23.545 1.00 51.97 104 GLU A CA 1
ATOM 829 C C . GLU A 1 104 ? 2.373 -4.390 -22.385 1.00 51.97 104 GLU A C 1
ATOM 831 O O . GLU A 1 104 ? 1.887 -5.420 -21.928 1.00 51.97 104 GLU A O 1
ATOM 836 N N . ASN A 1 105 ? 1.938 -3.181 -22.010 1.00 53.12 105 ASN A N 1
ATOM 837 C CA . ASN A 1 105 ? 0.941 -2.965 -20.951 1.00 53.12 105 ASN A CA 1
ATOM 838 C C . ASN A 1 105 ? -0.494 -3.357 -21.338 1.00 53.12 105 ASN A C 1
ATOM 840 O O . ASN A 1 105 ? -1.351 -3.441 -20.468 1.00 53.12 105 ASN A O 1
ATOM 844 N N . ARG A 1 106 ? -0.784 -3.568 -22.629 1.00 54.38 106 ARG A N 1
ATOM 845 C CA . ARG A 1 106 ? -2.120 -3.983 -23.099 1.00 54.38 106 ARG A CA 1
ATOM 846 C C . ARG A 1 106 ? -2.357 -5.496 -22.955 1.00 54.38 106 ARG A C 1
ATOM 848 O O . ARG A 1 106 ? -3.495 -5.934 -23.084 1.00 54.38 106 ARG A O 1
ATOM 855 N N . ASN A 1 107 ? -1.299 -6.272 -22.712 1.00 48.81 107 ASN A N 1
ATOM 856 C CA . ASN A 1 107 ? -1.337 -7.737 -22.645 1.00 48.81 107 ASN A CA 1
ATOM 857 C C . ASN A 1 107 ? -1.161 -8.294 -21.216 1.00 48.81 107 ASN A C 1
ATOM 859 O O . ASN A 1 107 ? -1.059 -9.511 -21.060 1.00 48.81 107 ASN A O 1
ATOM 863 N N . LEU A 1 108 ? -1.090 -7.418 -20.209 1.00 52.19 108 LEU A N 1
ATOM 864 C CA . LEU A 1 108 ? -1.140 -7.744 -18.779 1.00 52.19 108 LEU A CA 1
ATOM 865 C C . LEU A 1 108 ? -2.558 -7.502 -18.253 1.00 52.19 108 LEU A C 1
ATOM 867 O O . LEU A 1 108 ? -2.982 -8.275 -17.367 1.00 52.19 108 LEU A O 1
#